Protein AF-A0A7J9GHS5-F1 (afdb_monomer_lite)

Organism: NCBI:txid34285

Sequence (80 aa):
QRSATKVTFPLVWTNTCCSHPLYRESELISENHLGVRNAAQRKLLDELGIPAEDVPVDQFVPLSRMLYKAPSDGKWGEHE

InterPro domains:
  IPR000086 NUDIX hydrolase domain [PS51462] (1-80)
  IPR015797 NUDIX hydrolase-like domain superfamily [SSF55811] (1-80)

Structure (mmCIF, N/CA/C/O backbone):
data_AF-A0A7J9GHS5-F1
#
_entry.id   AF-A0A7J9GHS5-F1
#
loop_
_atom_site.group_PDB
_atom_site.id
_atom_site.type_symbol
_atom_site.label_atom_id
_atom_site.label_alt_id
_atom_site.label_comp_id
_atom_site.label_asym_id
_atom_site.label_entity_id
_atom_site.label_seq_id
_atom_site.pdbx_PDB_ins_code
_atom_site.Cartn_x
_atom_site.Cartn_y
_atom_site.Cartn_z
_atom_site.occupancy
_atom_site.B_iso_or_equiv
_atom_site.auth_seq_id
_atom_site.auth_comp_id
_atom_site.auth_asym_id
_atom_site.auth_atom_id
_atom_site.pdbx_PDB_model_num
ATOM 1 N N . GLN A 1 1 ? -2.530 -7.624 -12.127 1.00 96.06 1 GLN A N 1
ATOM 2 C CA . GLN A 1 1 ? -1.234 -7.303 -12.768 1.00 96.06 1 GLN A CA 1
ATOM 3 C C . GLN A 1 1 ? -0.955 -5.815 -12.596 1.00 96.06 1 GLN A C 1
ATOM 5 O O . GLN A 1 1 ? -1.899 -5.039 -12.690 1.00 96.06 1 GLN A O 1
ATOM 10 N N . ARG A 1 2 ? 0.291 -5.405 -12.328 1.00 98.44 2 ARG A N 1
ATOM 11 C CA . ARG A 1 2 ? 0.665 -3.978 -12.237 1.00 98.44 2 ARG A CA 1
ATOM 12 C C . ARG A 1 2 ? 0.607 -3.303 -13.614 1.00 98.44 2 ARG A C 1
ATOM 14 O O . ARG A 1 2 ? 0.905 -3.945 -14.617 1.00 98.44 2 ARG A O 1
ATOM 21 N N . SER A 1 3 ? 0.261 -2.014 -13.675 1.00 97.81 3 SER A N 1
ATOM 22 C CA . SER A 1 3 ? 0.280 -1.260 -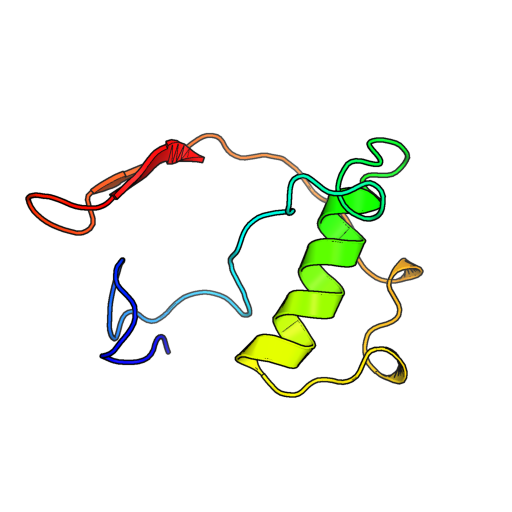14.938 1.00 97.81 3 SER A CA 1
ATOM 23 C C . SER A 1 3 ? 1.711 -1.072 -15.459 1.00 97.81 3 SER A C 1
ATOM 25 O O . SER A 1 3 ? 2.680 -1.125 -14.698 1.00 97.81 3 SER A O 1
ATOM 27 N N . ALA A 1 4 ? 1.850 -0.788 -16.757 1.00 98.31 4 ALA A N 1
ATOM 28 C CA . ALA A 1 4 ? 3.136 -0.411 -17.352 1.00 98.31 4 ALA A CA 1
ATOM 29 C C . ALA A 1 4 ? 3.690 0.923 -16.810 1.00 98.31 4 ALA A C 1
ATOM 31 O O . ALA A 1 4 ? 4.869 1.209 -16.972 1.00 98.31 4 ALA A O 1
ATOM 32 N N . THR A 1 5 ? 2.846 1.741 -16.175 1.00 98.06 5 THR A N 1
ATOM 33 C CA . THR A 1 5 ? 3.195 3.082 -15.684 1.00 98.06 5 THR A CA 1
ATOM 34 C C . THR A 1 5 ? 3.699 3.102 -14.239 1.00 98.06 5 THR A C 1
ATOM 36 O O . THR A 1 5 ? 4.074 4.166 -13.746 1.00 98.06 5 THR A O 1
ATOM 39 N N . LYS A 1 6 ? 3.716 1.964 -13.527 1.00 98.12 6 LYS A N 1
ATOM 40 C CA . LYS A 1 6 ? 4.306 1.896 -12.179 1.00 98.12 6 LYS A CA 1
ATOM 41 C C . LYS A 1 6 ? 5.825 2.070 -12.265 1.00 98.12 6 LYS A C 1
ATOM 43 O O . LYS A 1 6 ? 6.471 1.449 -13.100 1.00 98.12 6 LYS A O 1
ATOM 48 N N . VAL A 1 7 ? 6.381 2.875 -11.357 1.00 98.19 7 VAL A N 1
ATOM 49 C CA . VAL A 1 7 ? 7.829 3.139 -11.276 1.00 98.19 7 VAL A CA 1
ATOM 50 C C . VAL A 1 7 ? 8.605 1.874 -10.902 1.00 98.19 7 VAL A C 1
ATOM 52 O O . VAL A 1 7 ? 9.570 1.529 -11.571 1.00 98.19 7 VAL A O 1
ATOM 55 N N . THR A 1 8 ? 8.167 1.159 -9.862 1.00 98.19 8 THR A N 1
ATOM 56 C CA . THR A 1 8 ? 8.740 -0.133 -9.462 1.00 98.19 8 THR A CA 1
ATOM 57 C C . THR A 1 8 ? 7.933 -1.285 -10.063 1.00 98.19 8 THR A C 1
ATOM 59 O O . THR A 1 8 ? 6.698 -1.247 -10.090 1.00 98.19 8 THR A O 1
ATOM 62 N N . PHE A 1 9 ? 8.612 -2.325 -10.539 1.00 98.06 9 PHE A N 1
ATOM 63 C CA . PHE A 1 9 ? 8.033 -3.587 -11.018 1.00 98.06 9 PHE A CA 1
ATOM 64 C C . PHE A 1 9 ? 6.843 -3.427 -11.997 1.00 98.06 9 PHE A C 1
ATOM 66 O O . PHE A 1 9 ? 5.756 -3.954 -11.728 1.00 98.06 9 PHE A O 1
ATOM 73 N N . PRO A 1 10 ? 6.970 -2.677 -13.109 1.00 98.25 10 PRO A N 1
ATOM 74 C CA . PRO A 1 10 ? 5.887 -2.548 -14.086 1.00 98.25 10 PRO A CA 1
ATOM 75 C C . PRO A 1 10 ? 5.531 -3.909 -14.702 1.00 98.25 10 PRO A C 1
ATOM 77 O O . PRO A 1 10 ? 6.399 -4.758 -14.894 1.00 98.25 10 PRO A O 1
ATOM 80 N N . LEU A 1 11 ? 4.248 -4.124 -15.016 1.00 98.00 11 LEU A N 1
ATOM 81 C CA . LEU A 1 11 ? 3.710 -5.354 -15.634 1.00 98.00 11 LEU A CA 1
ATOM 82 C C . LEU A 1 11 ? 3.858 -6.660 -14.827 1.00 98.00 11 LEU A C 1
ATOM 84 O O . LEU A 1 11 ? 3.376 -7.704 -15.275 1.00 98.00 11 LEU A O 1
ATOM 88 N N . VAL A 1 12 ? 4.445 -6.621 -13.630 1.00 98.19 12 VAL A N 1
ATOM 89 C CA . VAL A 1 12 ? 4.591 -7.794 -12.759 1.00 98.19 12 VAL A CA 1
ATOM 90 C C . VAL A 1 12 ? 3.234 -8.213 -12.175 1.00 98.19 12 VAL A C 1
ATOM 92 O O . VAL A 1 12 ? 2.406 -7.384 -11.775 1.00 98.19 12 VAL A O 1
ATOM 95 N N . TRP A 1 13 ? 2.993 -9.525 -12.133 1.00 98.25 13 TRP A N 1
ATOM 96 C CA . TRP A 1 13 ? 1.885 -10.127 -11.390 1.00 98.25 13 TRP A CA 1
ATOM 97 C C . TRP A 1 13 ? 2.262 -10.235 -9.912 1.00 98.25 13 TRP A C 1
ATOM 99 O O . TRP A 1 13 ? 3.351 -10.688 -9.581 1.00 98.25 13 TRP A O 1
ATOM 109 N N . THR A 1 14 ? 1.366 -9.798 -9.032 1.00 98.19 14 THR A N 1
ATOM 110 C CA . THR A 1 14 ? 1.567 -9.769 -7.577 1.00 98.19 14 THR A CA 1
ATOM 111 C C . THR A 1 14 ? 0.229 -10.023 -6.877 1.00 98.19 14 THR A C 1
ATOM 113 O O . THR A 1 14 ? -0.789 -10.204 -7.552 1.00 98.19 14 THR A O 1
ATOM 116 N N . ASN A 1 15 ? 0.221 -10.056 -5.544 1.00 98.19 15 ASN A N 1
ATOM 117 C CA . ASN A 1 15 ? -0.989 -10.151 -4.723 1.00 98.19 15 ASN A CA 1
ATOM 118 C C . ASN A 1 15 ? -1.934 -8.944 -4.912 1.00 98.19 15 ASN A C 1
ATOM 120 O O . ASN A 1 15 ? -1.642 -8.001 -5.644 1.00 98.19 15 ASN A O 1
ATOM 124 N N . THR A 1 16 ? -3.077 -8.983 -4.227 1.00 98.31 16 THR A N 1
ATOM 125 C CA . THR A 1 16 ? -4.216 -8.071 -4.413 1.00 98.31 16 THR A CA 1
ATOM 126 C C . THR A 1 16 ? -3.855 -6.582 -4.419 1.00 98.31 16 THR A C 1
ATOM 128 O O . THR A 1 16 ? -4.248 -5.875 -5.340 1.00 98.31 16 THR A O 1
ATOM 131 N N . CYS A 1 17 ? -3.118 -6.095 -3.415 1.00 98.44 17 CYS A N 1
ATOM 132 C CA . CYS A 1 17 ? -2.693 -4.698 -3.315 1.00 98.44 17 CYS A CA 1
ATOM 133 C C . CYS A 1 17 ? -1.453 -4.588 -2.411 1.00 98.44 17 CYS A C 1
ATOM 135 O O . CYS A 1 17 ? -1.402 -5.232 -1.362 1.00 98.44 17 CYS A O 1
ATOM 137 N N . CYS A 1 18 ? -0.472 -3.774 -2.816 1.00 98.25 18 CYS A N 1
ATOM 138 C CA . CYS A 1 18 ? 0.723 -3.440 -2.033 1.00 98.25 18 CYS A CA 1
ATOM 139 C C . CYS A 1 18 ? 0.990 -1.940 -2.125 1.00 98.25 18 CYS A C 1
ATOM 141 O O . CYS A 1 18 ? 1.067 -1.383 -3.224 1.00 98.25 18 CYS A O 1
ATOM 143 N N . SER A 1 19 ? 1.145 -1.292 -0.975 1.00 98.19 19 SER A N 1
ATOM 144 C CA . SER A 1 19 ? 1.453 0.130 -0.861 1.00 98.19 19 SER A CA 1
ATOM 145 C C . SER A 1 19 ? 1.882 0.440 0.577 1.00 98.19 19 SER A C 1
ATOM 147 O O . SER A 1 19 ? 2.117 -0.471 1.367 1.00 98.19 19 SER A O 1
ATOM 149 N N . HIS A 1 20 ? 1.942 1.721 0.927 1.00 98.50 20 HIS A N 1
ATOM 150 C CA . HIS A 1 20 ? 2.482 2.196 2.192 1.00 98.50 20 HIS A CA 1
ATOM 151 C C . HIS A 1 20 ? 1.425 2.966 2.988 1.00 98.50 20 HIS A C 1
ATOM 153 O O . HIS A 1 20 ? 0.630 3.705 2.386 1.00 98.50 20 HIS A O 1
ATOM 159 N N . PRO A 1 21 ? 1.427 2.857 4.329 1.00 98.62 21 PRO A N 1
ATOM 160 C CA . PRO A 1 21 ? 0.779 3.857 5.160 1.00 98.62 21 PRO A CA 1
ATOM 161 C C . PRO A 1 21 ? 1.450 5.217 4.940 1.00 98.62 21 PRO A C 1
ATOM 163 O O . PRO A 1 21 ? 2.674 5.330 4.865 1.00 98.62 21 PRO A O 1
ATOM 166 N N . LEU A 1 22 ? 0.642 6.262 4.820 1.00 98.62 22 LEU A N 1
ATOM 167 C CA . LEU A 1 22 ? 1.106 7.635 4.695 1.00 98.62 22 LEU A CA 1
ATOM 168 C C . LEU A 1 22 ? 1.487 8.203 6.061 1.00 98.62 22 LEU A C 1
ATOM 170 O O . LEU A 1 22 ? 0.917 7.848 7.092 1.00 98.62 22 LEU A O 1
ATOM 174 N N . TYR A 1 23 ? 2.395 9.178 6.053 1.00 98.31 23 TYR A N 1
ATOM 175 C CA . TYR A 1 23 ? 2.724 9.964 7.239 1.00 98.31 23 TYR A CA 1
ATOM 176 C C . TYR A 1 23 ? 1.615 10.990 7.535 1.00 98.31 23 TYR A C 1
ATOM 178 O O . TYR A 1 23 ? 1.761 12.187 7.291 1.00 98.31 23 TYR A O 1
ATOM 186 N N . ARG A 1 24 ? 0.461 10.498 7.997 1.00 98.06 24 ARG A N 1
ATOM 187 C CA . ARG A 1 24 ? -0.711 11.285 8.406 1.00 98.06 24 ARG A CA 1
ATOM 188 C C . ARG A 1 24 ? -1.420 10.605 9.569 1.00 98.06 24 ARG A C 1
ATOM 190 O O . ARG A 1 24 ? -1.364 9.386 9.692 1.00 98.06 24 ARG A O 1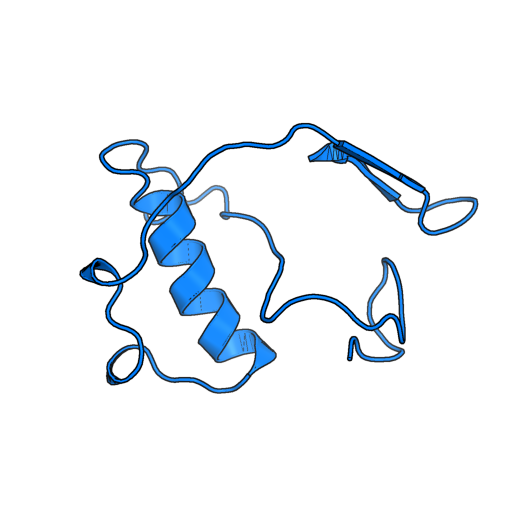
ATOM 197 N N . GLU A 1 25 ? -2.124 11.380 10.385 1.00 98.31 25 GLU A N 1
ATOM 198 C CA . GLU A 1 25 ? -2.698 10.912 11.656 1.00 98.31 25 GLU A CA 1
ATOM 199 C C . GLU A 1 25 ? -3.528 9.629 11.519 1.00 98.31 25 GLU A C 1
ATOM 201 O O . GLU A 1 25 ? -3.341 8.696 12.294 1.00 98.31 25 GLU A O 1
ATOM 206 N N . SER A 1 26 ? -4.368 9.525 10.485 1.00 98.06 26 SER A N 1
ATOM 207 C CA . SER A 1 26 ? -5.211 8.345 10.265 1.00 98.06 26 SER A CA 1
ATOM 208 C C . SER A 1 26 ? -4.442 7.066 9.915 1.00 98.06 26 SER A C 1
ATOM 210 O O . SER A 1 26 ? -4.996 5.979 10.043 1.00 98.06 26 SER A O 1
ATOM 212 N N . GLU A 1 27 ? -3.182 7.157 9.488 1.00 98.69 27 GLU A N 1
ATOM 213 C CA . GLU A 1 27 ? -2.369 6.013 9.047 1.00 98.69 27 GLU A CA 1
ATOM 214 C C . GLU A 1 27 ? -1.145 5.749 9.938 1.00 98.69 27 GLU A C 1
ATOM 216 O O . GLU A 1 27 ? -0.434 4.768 9.731 1.00 98.69 27 GLU A O 1
ATOM 221 N N . LEU A 1 28 ? -0.949 6.558 10.986 1.00 98.50 28 LEU A N 1
ATOM 222 C CA . LEU A 1 28 ? 0.122 6.402 11.980 1.00 98.50 28 LEU A CA 1
ATOM 223 C C . LEU A 1 28 ? -0.334 5.722 13.285 1.00 98.50 28 LEU A C 1
ATOM 225 O O . LEU A 1 28 ? 0.458 5.566 14.214 1.00 98.50 28 LEU A O 1
ATOM 229 N N . ILE A 1 29 ? -1.595 5.289 13.364 1.00 98.44 29 ILE A N 1
ATOM 230 C CA . ILE A 1 29 ? -2.152 4.627 14.551 1.00 98.44 29 ILE A CA 1
ATOM 231 C C . ILE A 1 29 ? -1.592 3.203 14.659 1.00 98.44 29 ILE A C 1
ATOM 233 O O . ILE A 1 29 ? -1.896 2.335 13.837 1.00 98.44 29 ILE A O 1
ATOM 237 N N . SER A 1 30 ? -0.778 2.953 15.684 1.00 97.44 30 SER A N 1
ATOM 238 C CA . SER A 1 30 ? -0.148 1.648 15.920 1.00 97.44 30 SER A CA 1
ATOM 239 C C . SER A 1 30 ? -1.088 0.631 16.569 1.00 97.44 30 SER A C 1
ATOM 241 O O . SER A 1 30 ? -0.958 -0.571 16.324 1.00 97.44 30 SER A O 1
ATOM 243 N N . GLU A 1 31 ? -2.041 1.099 17.376 1.00 97.81 31 GLU A N 1
ATOM 244 C CA . GLU A 1 31 ? -2.986 0.249 18.095 1.00 97.81 31 GLU A CA 1
ATOM 245 C C . GLU A 1 31 ? -3.790 -0.625 17.128 1.00 97.81 31 GLU A C 1
ATOM 247 O O . GLU A 1 31 ? -4.363 -0.140 16.150 1.00 97.81 31 GLU A O 1
ATOM 252 N N . ASN A 1 32 ? -3.783 -1.940 17.376 1.00 96.12 32 ASN A N 1
ATOM 253 C CA . ASN A 1 32 ? -4.440 -2.954 16.544 1.00 96.12 32 ASN A CA 1
ATOM 254 C C . ASN A 1 32 ? -4.132 -2.835 15.039 1.00 96.12 32 ASN A C 1
ATOM 256 O O . ASN A 1 32 ? -4.953 -3.217 14.196 1.00 96.12 32 ASN A O 1
ATOM 260 N N . HIS A 1 33 ? -2.951 -2.295 14.708 1.00 98.06 33 HIS A N 1
ATOM 261 C CA . HIS A 1 33 ? -2.506 -2.030 13.342 1.00 98.06 33 HIS A CA 1
ATOM 262 C C . HIS A 1 33 ? -3.481 -1.147 12.540 1.00 98.06 33 HIS A C 1
ATOM 264 O O . HIS A 1 33 ? -3.554 -1.259 11.316 1.00 98.06 33 HIS A O 1
ATOM 270 N N . LEU A 1 34 ? -4.251 -0.277 13.203 1.00 98.50 34 LEU A N 1
ATOM 271 C CA . LEU A 1 34 ? -5.320 0.489 12.559 1.00 98.50 34 LEU A CA 1
ATOM 272 C C . LEU A 1 34 ? -4.801 1.376 11.421 1.00 98.50 34 LEU A C 1
ATOM 274 O O . LEU A 1 34 ? -5.426 1.440 10.366 1.00 98.50 34 LEU A O 1
ATOM 278 N N . GLY A 1 35 ? -3.630 1.992 11.585 1.00 98.69 35 GLY A N 1
ATOM 279 C CA . GLY A 1 35 ? -3.054 2.865 10.568 1.00 98.69 35 GLY A CA 1
ATOM 280 C C . GLY A 1 35 ? -2.785 2.157 9.234 1.00 98.69 35 GLY A C 1
ATOM 281 O O . GLY A 1 35 ? -3.181 2.644 8.176 1.00 98.69 35 GLY A O 1
ATOM 282 N N . VAL A 1 36 ? -2.200 0.955 9.272 1.00 98.56 36 VAL A N 1
ATOM 283 C CA . VAL A 1 36 ? -1.950 0.161 8.053 1.00 98.56 36 VAL A CA 1
ATOM 284 C C . VAL A 1 36 ? -3.231 -0.434 7.469 1.00 98.56 36 VAL A C 1
ATOM 286 O O . VAL A 1 36 ? -3.328 -0.595 6.256 1.00 98.56 36 VAL A O 1
ATOM 289 N N . ARG A 1 37 ? -4.241 -0.718 8.299 1.00 98.69 37 ARG A N 1
ATOM 290 C CA . ARG A 1 37 ? -5.557 -1.184 7.832 1.00 98.69 37 ARG A CA 1
ATOM 291 C C . ARG A 1 37 ? -6.321 -0.064 7.121 1.00 98.69 37 ARG A C 1
ATOM 293 O O . ARG A 1 37 ? -6.872 -0.299 6.050 1.00 98.69 37 ARG A O 1
ATOM 300 N N . ASN A 1 38 ? -6.262 1.161 7.647 1.00 98.69 38 ASN A N 1
ATOM 301 C CA . ASN A 1 38 ? -6.777 2.361 6.980 1.00 98.69 38 ASN A CA 1
ATOM 302 C C . ASN A 1 38 ? -6.078 2.590 5.631 1.00 98.69 38 ASN A C 1
ATOM 304 O O . ASN A 1 38 ? -6.733 2.877 4.628 1.00 98.69 38 ASN A O 1
ATOM 308 N N . ALA A 1 39 ? -4.753 2.415 5.586 1.00 98.75 39 ALA A N 1
ATOM 309 C CA . ALA A 1 39 ? -3.992 2.496 4.343 1.00 98.75 39 ALA A CA 1
ATOM 310 C C . ALA A 1 39 ? -4.440 1.431 3.330 1.00 98.75 39 ALA A C 1
ATOM 312 O O . ALA A 1 39 ? -4.661 1.754 2.164 1.00 98.75 39 ALA A O 1
ATOM 313 N N . ALA A 1 40 ? -4.628 0.183 3.772 1.00 98.75 40 ALA A N 1
ATOM 314 C CA . ALA A 1 40 ? -5.090 -0.909 2.922 1.00 98.75 40 ALA A CA 1
ATOM 315 C C . ALA A 1 40 ? -6.480 -0.626 2.329 1.00 98.75 40 ALA A C 1
ATOM 317 O O . ALA A 1 40 ? -6.642 -0.710 1.113 1.00 98.75 40 ALA A O 1
ATOM 318 N N . GLN A 1 41 ? -7.452 -0.214 3.151 1.00 98.69 41 GLN A N 1
ATOM 319 C CA . GLN A 1 41 ? -8.799 0.133 2.684 1.00 98.69 41 GLN A CA 1
ATOM 320 C C . GLN A 1 41 ? -8.767 1.269 1.648 1.00 98.69 41 GLN A C 1
ATOM 322 O O . GLN A 1 41 ? -9.334 1.131 0.566 1.00 98.69 41 GLN A O 1
ATOM 327 N N . ARG A 1 42 ? -8.033 2.359 1.924 1.00 98.62 42 ARG A N 1
ATOM 328 C 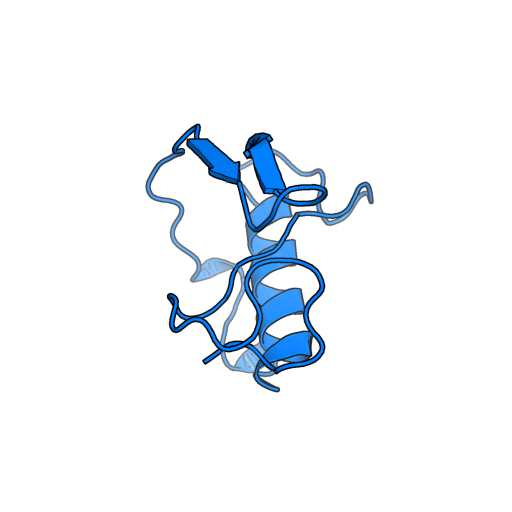CA . ARG A 1 42 ? -7.861 3.468 0.967 1.00 98.62 42 ARG A CA 1
ATOM 329 C C . ARG A 1 42 ? -7.271 2.988 -0.358 1.00 98.62 42 ARG A C 1
ATOM 331 O O . ARG A 1 42 ? -7.732 3.375 -1.426 1.00 98.62 42 ARG A O 1
ATOM 338 N N . LYS A 1 43 ? -6.230 2.162 -0.299 1.00 98.69 43 LYS A N 1
ATOM 339 C CA . LYS A 1 43 ? -5.504 1.711 -1.488 1.00 98.69 43 LYS A CA 1
ATOM 340 C C . LYS A 1 43 ? -6.299 0.732 -2.344 1.00 98.69 43 LYS A C 1
ATOM 342 O O . LYS A 1 43 ? -6.125 0.749 -3.559 1.00 98.69 43 LYS A O 1
ATOM 347 N N . LEU A 1 44 ? -7.192 -0.060 -1.751 1.00 98.81 44 LEU A N 1
ATOM 348 C CA . LEU A 1 44 ? -8.130 -0.895 -2.505 1.00 98.81 44 LEU A CA 1
ATOM 349 C C . LEU A 1 44 ? -9.116 -0.054 -3.325 1.00 98.81 44 LEU A C 1
ATOM 351 O O . LEU A 1 44 ? -9.391 -0.411 -4.470 1.00 98.81 44 LEU A O 1
ATOM 355 N N . LEU A 1 45 ? -9.568 1.089 -2.801 1.00 98.56 45 LEU A N 1
ATOM 356 C CA . LEU A 1 45 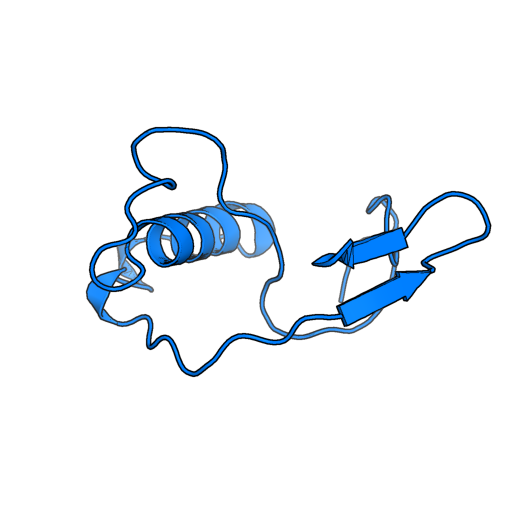? -10.345 2.046 -3.589 1.00 98.56 45 LEU A CA 1
ATOM 357 C C . LEU A 1 45 ? -9.495 2.651 -4.716 1.00 98.56 45 LEU A C 1
ATOM 359 O O . LEU A 1 45 ? -9.900 2.607 -5.874 1.00 98.56 45 LEU A O 1
ATOM 363 N N . ASP A 1 46 ? -8.300 3.156 -4.395 1.00 98.38 46 ASP A N 1
ATOM 364 C CA . ASP A 1 46 ? -7.422 3.821 -5.371 1.00 98.38 46 ASP A CA 1
ATOM 365 C C . ASP A 1 46 ? -7.001 2.905 -6.538 1.00 98.38 46 ASP A C 1
ATOM 367 O O . ASP A 1 46 ? -6.826 3.375 -7.661 1.00 98.38 46 ASP A O 1
ATOM 371 N N . GLU A 1 47 ? -6.749 1.618 -6.272 1.00 98.44 47 GLU A N 1
ATOM 372 C CA . GLU A 1 47 ? -6.163 0.695 -7.258 1.00 98.44 47 GLU A CA 1
ATOM 373 C C . GLU A 1 47 ? -7.180 -0.232 -7.918 1.00 98.44 47 GLU A C 1
ATOM 375 O O . GLU A 1 47 ? -7.001 -0.589 -9.083 1.00 98.44 47 GLU A O 1
ATOM 380 N N . LEU A 1 48 ? -8.222 -0.635 -7.187 1.00 98.31 48 LEU A N 1
ATOM 381 C CA . LEU A 1 48 ? -9.197 -1.629 -7.641 1.00 98.31 48 LEU A CA 1
ATOM 382 C C . LEU A 1 48 ? -10.630 -1.085 -7.689 1.00 98.31 48 LEU A C 1
ATOM 384 O O . LEU A 1 48 ? -11.519 -1.794 -8.151 1.00 98.31 48 LEU A O 1
ATOM 388 N N . GLY A 1 49 ? -10.867 0.150 -7.233 1.00 98.56 49 GLY A N 1
ATOM 389 C CA . GLY A 1 49 ? -12.200 0.754 -7.204 1.00 98.56 49 GLY A CA 1
ATOM 390 C C . GLY A 1 49 ? -13.138 0.150 -6.157 1.00 98.56 49 GLY A C 1
ATOM 391 O O . GLY A 1 49 ? -14.345 0.335 -6.270 1.00 98.56 49 GLY A O 1
ATOM 392 N N . ILE A 1 50 ? -12.611 -0.581 -5.167 1.00 98.62 50 ILE A N 1
ATOM 393 C CA . ILE A 1 50 ? -13.425 -1.240 -4.137 1.00 98.62 50 ILE A CA 1
ATOM 394 C C . ILE A 1 50 ? -13.773 -0.216 -3.048 1.00 98.62 50 ILE A C 1
ATOM 396 O O . ILE A 1 50 ? -12.856 0.310 -2.407 1.00 98.62 50 ILE A O 1
ATOM 400 N N . PRO A 1 51 ? -15.060 0.087 -2.826 1.00 98.38 51 PRO A N 1
ATOM 401 C CA . PRO A 1 51 ? -15.469 1.089 -1.858 1.00 98.38 51 PRO A CA 1
ATOM 402 C C . PRO A 1 51 ? -15.393 0.551 -0.418 1.00 98.38 51 PRO A C 1
ATOM 404 O O . PRO A 1 51 ? -15.357 -0.655 -0.173 1.00 98.38 51 PRO A O 1
ATOM 407 N N . ALA A 1 52 ? -15.314 1.458 0.558 1.00 97.88 52 ALA A N 1
ATOM 408 C CA . ALA A 1 52 ? -15.027 1.113 1.952 1.00 97.88 52 ALA A CA 1
ATOM 409 C C . ALA A 1 52 ? -16.128 0.260 2.608 1.00 97.88 52 ALA A C 1
ATOM 411 O O . ALA A 1 52 ? -15.826 -0.536 3.498 1.00 97.88 52 ALA A O 1
ATOM 412 N N . GLU A 1 53 ? -17.378 0.409 2.164 1.00 98.06 53 GLU A N 1
ATOM 413 C CA . GLU A 1 53 ? -18.521 -0.391 2.609 1.00 98.06 53 GLU A CA 1
ATOM 414 C C . GLU A 1 53 ? -18.378 -1.888 2.297 1.00 98.06 53 GLU A C 1
ATOM 416 O O . GLU A 1 53 ? -18.849 -2.710 3.081 1.00 98.06 53 GLU A O 1
ATOM 421 N N . ASP A 1 54 ? -17.680 -2.240 1.213 1.00 98.38 54 ASP A N 1
ATOM 422 C CA . ASP A 1 54 ? -17.470 -3.630 0.791 1.00 98.38 54 ASP A CA 1
ATOM 423 C C . ASP A 1 54 ? -16.287 -4.287 1.515 1.00 98.38 54 ASP A C 1
ATOM 425 O O . ASP A 1 54 ? -16.196 -5.512 1.599 1.00 98.38 54 ASP A O 1
ATOM 429 N N . VAL A 1 55 ? -15.372 -3.476 2.055 1.00 98.00 55 VAL A N 1
ATOM 430 C CA . VAL A 1 55 ? -14.198 -3.924 2.817 1.00 98.00 55 VAL A CA 1
ATOM 431 C C . VAL A 1 55 ? -14.049 -3.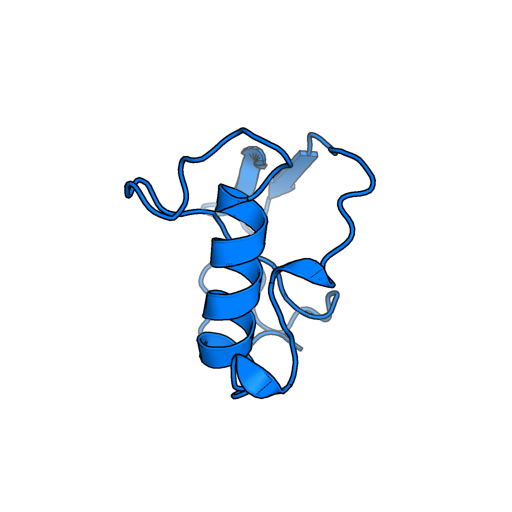127 4.117 1.00 98.00 55 VAL A C 1
ATOM 433 O O . VAL A 1 55 ? -13.128 -2.313 4.246 1.00 98.00 55 VAL A O 1
ATOM 436 N N . PRO A 1 56 ? -14.936 -3.330 5.107 1.00 98.25 56 PRO A N 1
ATOM 437 C CA . PRO A 1 56 ? -14.857 -2.647 6.392 1.00 98.25 56 PRO A CA 1
ATOM 438 C C . PRO A 1 56 ? -13.488 -2.824 7.062 1.00 98.25 56 PRO A C 1
ATOM 440 O O . PRO A 1 56 ? -12.901 -3.910 7.061 1.00 98.25 56 PRO A O 1
ATOM 443 N N . VAL A 1 57 ? -12.945 -1.744 7.636 1.00 97.88 57 VAL A N 1
ATOM 444 C CA . VAL A 1 57 ? -11.563 -1.744 8.147 1.00 97.88 57 VAL A CA 1
ATOM 445 C C . VAL A 1 57 ? -11.354 -2.767 9.268 1.00 97.88 57 VAL A C 1
ATOM 447 O O . VAL A 1 57 ? -10.267 -3.335 9.411 1.00 97.88 57 VAL A O 1
ATOM 450 N N . ASP A 1 58 ? -12.408 -3.040 10.038 1.00 97.25 58 ASP A N 1
ATOM 451 C CA . ASP A 1 58 ? -12.467 -3.999 11.138 1.00 97.25 58 ASP A CA 1
ATOM 452 C C . ASP A 1 58 ? -12.317 -5.464 10.673 1.00 97.25 58 ASP A C 1
ATOM 454 O O . ASP A 1 58 ? -11.858 -6.295 11.457 1.00 97.25 58 ASP A O 1
ATOM 458 N N . GLN A 1 59 ? -12.558 -5.757 9.388 1.00 98.00 59 GLN A N 1
ATOM 459 C CA . GLN A 1 59 ? -12.406 -7.091 8.788 1.00 98.00 59 GLN A CA 1
ATOM 460 C C . GLN A 1 59 ? -10.985 -7.410 8.299 1.00 98.00 59 GLN A C 1
ATOM 462 O O . GLN A 1 59 ? -10.673 -8.567 8.015 1.00 98.00 59 GLN A O 1
ATOM 467 N N . PHE A 1 60 ? -10.093 -6.421 8.213 1.00 98.31 60 PHE A N 1
ATOM 468 C CA . PHE A 1 60 ? -8.688 -6.685 7.894 1.00 98.31 60 PHE A CA 1
ATOM 469 C C . PHE A 1 60 ? -8.006 -7.403 9.060 1.00 98.31 60 PHE A C 1
ATOM 471 O O . PHE A 1 60 ? -8.000 -6.893 10.181 1.00 98.31 60 PHE A O 1
ATOM 478 N N . VAL A 1 61 ? -7.376 -8.548 8.778 1.00 98.19 61 VAL A N 1
ATOM 479 C CA . VAL A 1 61 ? -6.674 -9.374 9.771 1.00 98.19 61 VAL A CA 1
ATOM 480 C C . VAL A 1 61 ? -5.156 -9.252 9.581 1.00 98.19 61 VAL A C 1
ATOM 482 O O . VAL A 1 61 ? -4.612 -9.824 8.634 1.00 98.19 61 VAL A O 1
ATOM 485 N N . PRO A 1 62 ? -4.439 -8.525 10.458 1.00 97.44 62 PRO A N 1
ATOM 486 C CA . PRO A 1 62 ? -2.979 -8.512 10.454 1.00 97.44 62 PRO A CA 1
ATOM 487 C C . PRO A 1 62 ? -2.434 -9.894 10.837 1.00 97.44 62 PRO A C 1
ATOM 489 O O . PRO A 1 62 ? -2.843 -10.456 11.850 1.00 97.44 62 PRO A O 1
ATOM 492 N N . LEU A 1 63 ? -1.502 -10.436 10.046 1.00 97.19 63 LEU A N 1
ATOM 493 C CA . LEU A 1 63 ? -0.909 -11.758 10.299 1.00 97.19 63 LEU A CA 1
ATOM 494 C C . LEU A 1 63 ? 0.506 -11.667 10.881 1.00 97.19 63 LEU A C 1
ATOM 496 O O . LEU A 1 63 ? 0.776 -12.181 11.960 1.00 97.19 63 LEU A O 1
ATOM 500 N N . SER A 1 64 ? 1.430 -11.040 10.155 1.00 96.81 64 SER A N 1
ATOM 501 C CA . SER A 1 64 ? 2.831 -10.892 10.558 1.00 96.81 64 SER A CA 1
ATOM 502 C C . SER A 1 64 ? 3.485 -9.744 9.782 1.00 96.81 64 SER A C 1
ATOM 504 O O . SER A 1 64 ? 2.842 -9.102 8.950 1.00 96.81 64 SER A O 1
ATOM 506 N N . ARG A 1 65 ? 4.767 -9.483 10.049 1.00 97.38 65 ARG A N 1
ATOM 507 C CA . ARG A 1 65 ? 5.610 -8.541 9.304 1.00 97.38 65 ARG A CA 1
ATOM 508 C C . ARG A 1 65 ? 6.782 -9.286 8.680 1.00 97.38 65 ARG A C 1
ATOM 510 O O . ARG A 1 65 ? 7.350 -10.177 9.308 1.00 97.38 65 ARG A O 1
ATOM 517 N N . MET A 1 66 ? 7.150 -8.896 7.467 1.00 97.69 66 MET A N 1
ATOM 518 C CA . MET A 1 66 ? 8.294 -9.436 6.737 1.00 97.69 66 MET A CA 1
ATOM 519 C C . MET A 1 66 ? 9.177 -8.267 6.317 1.00 97.69 66 MET A C 1
ATOM 521 O O . MET A 1 66 ? 8.691 -7.381 5.628 1.00 97.69 66 MET A O 1
ATOM 525 N N . LEU A 1 67 ? 10.440 -8.276 6.746 1.00 98.19 67 LEU A N 1
ATOM 526 C CA . LEU A 1 67 ? 11.444 -7.317 6.288 1.00 98.19 67 LEU A CA 1
ATOM 527 C C . LEU A 1 67 ? 12.077 -7.866 5.008 1.00 98.19 67 LEU A C 1
ATOM 529 O O . LEU A 1 67 ? 12.606 -8.983 5.025 1.00 98.19 67 LEU A O 1
ATOM 533 N N . TYR A 1 68 ? 12.043 -7.108 3.916 1.00 98.25 68 TYR A N 1
ATOM 534 C CA . TYR A 1 68 ? 12.624 -7.535 2.648 1.00 98.25 68 TYR A CA 1
ATOM 535 C C . TYR A 1 68 ? 13.283 -6.392 1.880 1.00 98.25 68 TYR A C 1
ATOM 537 O O . TYR A 1 68 ? 13.064 -5.207 2.117 1.00 98.25 68 TYR A O 1
ATOM 545 N N . LYS A 1 69 ? 14.125 -6.773 0.919 1.00 98.06 69 LYS A N 1
ATOM 546 C CA . LYS A 1 69 ? 14.756 -5.851 -0.020 1.00 98.06 69 LYS A CA 1
ATOM 547 C C . LYS A 1 69 ? 14.776 -6.475 -1.404 1.00 98.06 69 LYS A C 1
ATOM 549 O O . LYS A 1 69 ? 15.214 -7.614 -1.555 1.00 98.06 69 LYS A O 1
ATOM 554 N N . ALA A 1 70 ? 14.334 -5.725 -2.407 1.00 98.06 70 ALA A N 1
ATOM 555 C CA . ALA A 1 70 ? 14.260 -6.207 -3.780 1.00 98.06 70 ALA A CA 1
ATOM 556 C C . ALA A 1 70 ? 14.596 -5.086 -4.778 1.00 98.06 70 ALA A C 1
ATOM 558 O O . ALA A 1 70 ? 13.925 -4.052 -4.778 1.00 98.06 70 ALA A O 1
ATOM 559 N N . PRO A 1 71 ? 15.608 -5.260 -5.648 1.00 97.94 71 PRO A N 1
ATOM 560 C CA . PRO A 1 71 ? 15.828 -4.339 -6.755 1.00 97.94 71 PRO A CA 1
ATOM 561 C C . PRO A 1 71 ? 14.744 -4.535 -7.825 1.00 97.94 71 PRO A C 1
ATOM 563 O O . PRO A 1 71 ? 14.432 -5.666 -8.196 1.00 97.94 71 PRO A O 1
ATOM 566 N N . SER A 1 72 ? 14.187 -3.436 -8.334 1.00 97.62 72 SER A N 1
ATOM 567 C CA . SER A 1 72 ? 13.302 -3.441 -9.506 1.00 97.62 72 SER A CA 1
ATOM 568 C C . SER A 1 72 ? 14.112 -3.311 -10.791 1.00 97.62 72 SER A C 1
ATOM 570 O O . SER A 1 72 ? 13.879 -4.042 -11.749 1.00 97.62 72 SER A O 1
ATOM 572 N N . ASP A 1 73 ? 15.064 -2.379 -10.810 1.00 94.69 73 ASP A N 1
ATOM 573 C CA . ASP A 1 73 ? 16.028 -2.183 -11.889 1.00 94.69 73 ASP A CA 1
ATOM 574 C C . ASP A 1 73 ? 17.354 -1.629 -11.319 1.00 94.69 73 ASP A C 1
ATOM 576 O O . ASP A 1 73 ? 17.600 -1.686 -10.113 1.00 94.69 73 ASP A O 1
ATOM 580 N N . GLY A 1 74 ? 18.241 -1.111 -12.174 1.00 94.94 74 GLY A N 1
ATOM 581 C CA . GLY A 1 74 ? 19.519 -0.523 -11.748 1.00 94.94 74 GLY A CA 1
ATOM 582 C C . GLY A 1 74 ? 19.412 0.805 -10.980 1.00 94.94 74 GLY A C 1
ATOM 583 O O . GLY A 1 74 ? 20.441 1.339 -10.570 1.00 94.94 74 GLY A O 1
ATOM 584 N N . LYS A 1 75 ? 18.207 1.360 -10.802 1.00 97.06 75 LYS A N 1
ATOM 585 C CA . LYS A 1 75 ? 17.936 2.659 -10.166 1.00 97.06 75 LYS A CA 1
ATOM 586 C C . LYS A 1 75 ? 16.890 2.576 -9.050 1.00 97.06 75 LYS A C 1
ATOM 588 O O . LYS A 1 75 ? 17.028 3.269 -8.045 1.00 97.06 75 LYS A O 1
ATOM 593 N N . TRP A 1 76 ? 15.849 1.773 -9.228 1.00 98.38 76 TRP A N 1
ATOM 594 C CA . TRP A 1 76 ? 14.694 1.671 -8.344 1.00 98.38 76 TRP A CA 1
ATOM 595 C C . TRP A 1 76 ? 14.623 0.303 -7.669 1.00 98.38 76 TRP A C 1
ATOM 597 O O . TRP A 1 76 ? 15.023 -0.721 -8.223 1.00 98.38 76 TRP A O 1
ATOM 607 N N . GLY A 1 77 ? 14.047 0.272 -6.474 1.00 97.75 77 GLY A N 1
ATOM 608 C CA . GLY A 1 77 ? 13.798 -0.944 -5.711 1.00 97.75 77 GLY A CA 1
ATOM 609 C C . GLY A 1 77 ? 13.006 -0.637 -4.450 1.00 97.75 77 GLY A C 1
ATOM 610 O O . GLY A 1 77 ? 12.698 0.523 -4.185 1.00 97.75 77 GLY A O 1
ATOM 611 N N . GLU A 1 78 ? 12.715 -1.682 -3.687 1.00 98.25 78 GLU A N 1
ATOM 612 C CA . GLU A 1 78 ? 12.008 -1.607 -2.408 1.00 98.25 78 GLU A CA 1
ATOM 613 C C . GLU A 1 78 ? 12.917 -2.078 -1.267 1.00 98.25 78 GLU A C 1
ATOM 615 O O . GLU A 1 78 ? 13.781 -2.951 -1.442 1.00 98.25 78 GLU A O 1
ATOM 620 N N . HIS A 1 79 ? 12.710 -1.485 -0.095 1.00 98.06 79 HIS A N 1
ATOM 621 C CA . HIS A 1 79 ? 13.258 -1.913 1.187 1.00 98.06 79 HIS A CA 1
ATOM 622 C C . HIS A 1 79 ? 12.186 -1.627 2.236 1.00 98.06 79 HIS A C 1
ATOM 624 O O . HIS A 1 79 ? 12.032 -0.484 2.668 1.00 98.06 79 HIS A O 1
ATOM 630 N N . GLU A 1 80 ? 11.420 -2.658 2.564 1.00 92.88 80 GLU A N 1
ATOM 631 C CA . GLU A 1 80 ? 10.190 -2.569 3.358 1.00 92.88 80 GLU A CA 1
ATOM 63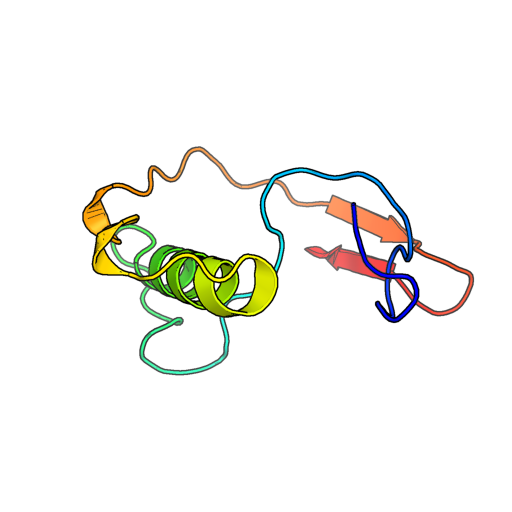2 C C . GLU A 1 80 ? 10.237 -3.515 4.554 1.00 92.88 80 GLU A C 1
ATOM 634 O O . GLU A 1 80 ? 10.809 -4.623 4.410 1.00 92.88 80 GLU A O 1
#

Secondary structure (DSSP, 8-state):
---TT-SSSTT---SS------SSGGG---GGGHHHHHHHHHHHHHHH---TTTS-GGG---------EEESSSS-EEE-

pLDDT: mean 97.98, std 0.93, range [92.88, 98.81]

Radius of gyration: 13.84 Å; chains: 1; bounding box: 38×23×35 Å

Foldseek 3Di:
DADQPDPFQHPDDDDDDDDDQDPDPQLPDPVVNRNVLSVVQVRCCVPVVDHCVNPPSVPDDDDDDDFDWDARDPPDTDTD